Protein 1B72 (pdb70)

B-factor: mean 53.18, std 15.17, range [25.19, 99.24]

Solvent-accessible surface area: 9918 Å² total; per-residue (Å²): 92,63,99,62,127,20,21,88,148,222,203,48,132,57,73,113,120,16,74,77,61,0,51,136,26,1,123,136,34,90,159,40,65,74,79,70,75,77,104,10,5,72,84,1,140,26,89,68,75,39,0,114,86,32,4,86,92,23,51,89,127,67,122,55,58,100,85,108,165,105,186,90,120,60,96,88,112,1,45,70,36,0,16,101,45,0,10,53,70,15,67,94,0,105,10,70,76,73,22,52,105,96,7,8,181,122,6,64,25,73,57,56,67,0,37,90,36,1,22,72,25,42,90,149,1,62,166,74,50,60,148,37,49,142,48,10,72,125,40,62,126

Structure (mmCIF, N/CA/C/O backbone):
data_1B72
#
_entry.id   1B72
#
_cell.length_a   58.670
_cell.length_b   64.580
_cell.length_c   81.910
_cell.angle_alpha   90.00
_cell.angle_beta   90.00
_cell.angle_gamma   90.00
#
_symmetry.space_group_name_H-M   'P 21 21 21'
#
loop_
_entity.id
_entity.type
_entity.pdbx_description
1 polymer "DNA (5'-D(*AP*CP*TP*CP*TP*AP*TP*GP*AP*TP*TP*GP*AP*TP*CP*GP*GP*CP*TP*G)-3')"
2 polymer "DNA (5'-D(*TP*CP*AP*GP*CP*CP*GP*AP*TP*CP*AP*AP*TP*CP*AP*TP*AP*GP*AP*G)-3')"
3 polymer 'PROTEIN (HOMEOBOX PROTEIN HOX-B1)'
4 polymer 'PROTEIN (PBX1)'
5 water water
#
loop_
_atom_site.group_PDB
_atom_site.id
_atom_site.type_symbol
_atom_site.label_atom_id
_atom_site.label_alt_id
_atom_site.label_comp_id
_atom_site.label_asym_id
_atom_site.label_entity_id
_atom_site.label_seq_id
_atom_site.pdbx_PDB_ins_code
_atom_site.Cartn_x
_atom_site.Cartn_y
_atom_site.Cartn_z
_atom_site.occupancy
_atom_site.B_iso_or_equiv
_atom_site.auth_seq_id
_atom_site.auth_comp_id
_atom_site.auth_asym_id
_atom_site.auth_atom_id
_atom_site.pdbx_PDB_model_num
ATOM 815 N N . ALA C 3 8 ? 37.997 30.219 2.023 1.00 83.08 177 ALA A N 1
ATOM 816 C CA . ALA C 3 8 ? 38.707 31.325 1.321 1.00 83.25 177 ALA A CA 1
ATOM 817 C C . ALA C 3 8 ? 39.285 32.328 2.321 1.00 83.37 177 ALA A C 1
ATOM 818 O O . ALA C 3 8 ? 39.628 31.968 3.452 1.00 83.04 177 ALA A O 1
ATOM 820 N N . ARG C 3 9 ? 39.390 33.584 1.893 1.00 83.23 178 ARG A N 1
ATOM 821 C CA . ARG C 3 9 ? 39.923 34.656 2.732 1.00 82.62 178 ARG A CA 1
ATOM 822 C C . ARG C 3 9 ? 38.846 35.221 3.660 1.00 81.74 178 ARG A C 1
ATOM 823 O O . ARG C 3 9 ? 37.675 35.279 3.292 1.00 82.33 178 ARG A O 1
ATOM 825 N N . THR C 3 10 ? 39.239 35.633 4.863 1.00 80.17 179 THR A N 1
ATOM 826 C CA . THR C 3 10 ? 38.281 36.194 5.812 1.00 78.40 179 THR A CA 1
ATOM 827 C C . THR C 3 10 ? 38.105 37.687 5.550 1.00 76.36 179 THR A C 1
ATOM 828 O O . THR C 3 10 ? 38.913 38.506 5.997 1.00 76.66 179 THR A O 1
ATOM 832 N N . PHE C 3 11 ? 37.041 38.035 4.833 1.00 73.02 180 PHE A N 1
ATOM 833 C CA . PHE C 3 11 ? 36.764 39.427 4.501 1.00 69.86 180 PHE A CA 1
ATOM 834 C C . PHE C 3 11 ? 36.194 40.222 5.668 1.00 68.57 180 PHE A C 1
ATOM 835 O O . PHE C 3 11 ? 35.927 39.672 6.734 1.00 68.29 180 PHE A O 1
ATOM 843 N N . ASP C 3 12 ? 36.006 41.520 5.452 1.00 68.15 181 ASP A N 1
ATOM 844 C CA . ASP C 3 12 ? 35.498 42.421 6.483 1.00 68.51 181 ASP A CA 1
ATOM 845 C C . ASP C 3 12 ? 34.168 42.040 7.136 1.00 67.32 181 ASP A C 1
ATOM 846 O O . ASP C 3 12 ? 34.047 42.082 8.366 1.00 66.62 181 ASP A O 1
ATOM 851 N N . TRP C 3 13 ? 33.175 41.667 6.332 1.00 64.93 182 TRP A N 1
ATOM 852 C CA . TRP C 3 13 ? 31.874 41.306 6.886 1.00 62.05 182 TRP A CA 1
ATOM 853 C C . TRP C 3 13 ? 31.966 40.127 7.850 1.00 60.57 182 TRP A C 1
ATOM 854 O O . TRP C 3 13 ? 31.179 40.020 8.785 1.00 59.68 182 TRP A O 1
ATOM 865 N N . MET C 3 14 ? 32.934 39.249 7.624 1.00 59.26 183 MET A N 1
ATOM 866 C CA . MET C 3 14 ? 33.112 38.085 8.478 1.00 58.77 183 MET A CA 1
ATOM 867 C C . MET C 3 14 ? 33.663 38.495 9.838 1.00 60.57 183 MET A C 1
ATOM 868 O O . MET C 3 14 ? 33.723 37.683 10.761 1.00 59.12 183 MET A O 1
ATOM 873 N N . LYS C 3 15 ? 34.066 39.757 9.954 1.00 63.28 184 LYS A N 1
ATOM 874 C CA . LYS C 3 15 ? 34.651 40.259 11.193 1.00 66.43 184 LYS A CA 1
ATOM 875 C C . LYS C 3 15 ? 33.798 41.270 11.938 1.00 68.30 184 LYS A C 1
ATOM 876 O O . LYS C 3 15 ? 34.242 41.830 12.941 1.00 69.58 184 LYS A O 1
ATOM 878 N N . VAL C 3 16 ? 32.583 41.514 11.456 1.00 70.21 185 VAL A N 1
ATOM 879 C CA . VAL C 3 16 ? 31.694 42.456 12.124 1.00 72.17 185 VAL A CA 1
ATOM 880 C C . VAL C 3 16 ? 31.087 41.809 13.366 1.00 72.97 185 VAL A C 1
ATOM 881 O O . VAL C 3 16 ? 31.082 40.558 13.405 1.00 73.51 185 VAL A O 1
ATOM 885 N N . LEU C 3 37 ? 22.106 40.569 26.163 1.00 83.16 206 LEU A N 1
ATOM 886 C CA . LEU C 3 37 ? 20.736 40.491 26.750 1.00 81.87 206 LEU A CA 1
ATOM 887 C C . LEU C 3 37 ? 19.637 40.724 25.722 1.00 80.39 206 LEU A C 1
ATOM 888 O O . LEU C 3 37 ? 19.548 41.795 25.118 1.00 81.00 206 LEU A O 1
ATOM 893 N N . ARG C 3 38 ? 18.799 39.709 25.537 1.00 77.62 207 ARG A N 1
ATOM 894 C CA . ARG C 3 38 ? 17.686 39.784 24.604 1.00 74.55 207 ARG A CA 1
ATOM 895 C C . ARG C 3 38 ? 16.418 39.547 25.416 1.00 72.09 207 ARG A C 1
ATOM 896 O O . ARG C 3 38 ? 16.145 38.424 25.858 1.00 72.90 207 ARG A O 1
ATOM 904 N N . THR C 3 39 ? 15.660 40.618 25.622 1.00 67.99 208 THR A N 1
ATOM 905 C CA . THR C 3 39 ? 14.427 40.564 26.390 1.00 64.55 208 THR A CA 1
ATOM 906 C C . THR C 3 39 ? 13.484 39.450 25.975 1.00 61.66 208 THR A C 1
ATOM 907 O O . THR C 3 39 ? 13.252 39.220 24.794 1.00 61.64 208 THR A O 1
ATOM 911 N N . ASN C 3 40 ? 12.939 38.758 26.964 1.00 58.62 209 ASN A N 1
ATOM 912 C CA . ASN C 3 40 ? 12.001 37.683 26.710 1.00 55.83 209 ASN A CA 1
ATOM 913 C C . ASN C 3 40 ? 10.629 38.192 27.120 1.00 52.91 209 ASN A C 1
ATOM 914 O O . ASN C 3 40 ? 10.253 38.093 28.287 1.00 54.52 209 ASN A O 1
ATOM 919 N N . PHE C 3 41 ? 9.886 38.753 26.172 1.00 48.71 210 PHE A N 1
ATOM 920 C CA . PHE C 3 41 ? 8.558 39.276 26.471 1.00 45.04 210 PHE A CA 1
ATOM 921 C C . PHE C 3 41 ? 7.566 38.198 26.868 1.00 42.73 210 PHE A C 1
ATOM 922 O O . PHE C 3 41 ? 7.535 37.122 26.276 1.00 41.72 210 PHE A O 1
ATOM 930 N N . THR C 3 42 ? 6.749 38.494 27.873 1.00 41.83 211 THR A N 1
ATOM 931 C CA . THR C 3 42 ? 5.727 37.548 28.312 1.00 40.84 211 THR A CA 1
ATOM 932 C C . THR C 3 42 ? 4.552 37.617 27.354 1.00 40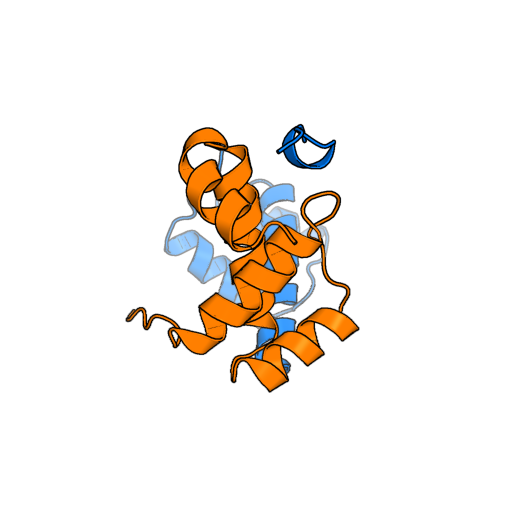.63 211 THR A C 1
ATOM 933 O O . THR C 3 42 ? 4.428 38.554 26.573 1.00 40.34 211 THR A O 1
ATOM 937 N N . THR C 3 43 ? 3.684 36.622 27.431 1.00 42.48 212 THR A N 1
ATOM 938 C CA . THR C 3 43 ? 2.507 36.573 26.588 1.00 42.51 212 THR A CA 1
ATOM 939 C C . THR C 3 43 ? 1.653 37.784 26.921 1.00 43.23 212 THR A C 1
ATOM 940 O O . THR C 3 43 ? 0.985 38.356 26.049 1.00 43.20 212 THR A O 1
ATOM 944 N N . ARG C 3 44 ? 1.691 38.178 28.191 1.00 42.33 213 ARG A N 1
ATOM 945 C CA . ARG C 3 44 ? 0.935 39.327 28.655 1.00 42.37 213 ARG A CA 1
ATOM 946 C C . ARG C 3 44 ? 1.448 40.624 28.052 1.00 41.13 213 ARG A C 1
ATOM 947 O O . ARG C 3 44 ? 0.666 41.521 27.745 1.00 43.61 213 ARG A O 1
ATOM 955 N N . GLN C 3 45 ? 2.756 40.738 27.879 1.00 39.47 214 GLN A N 1
ATOM 956 C CA . GLN C 3 45 ? 3.309 41.954 27.301 1.00 38.72 214 GLN A CA 1
ATOM 957 C C . GLN C 3 45 ? 3.037 42.023 25.793 1.00 38.50 214 GLN A C 1
ATOM 958 O O . GLN C 3 45 ? 2.618 43.058 25.274 1.00 38.96 214 GLN A O 1
ATOM 964 N N . LEU C 3 46 ? 3.257 40.922 25.092 1.00 38.24 215 LEU A N 1
ATOM 965 C CA . LEU C 3 46 ? 3.025 40.915 23.657 1.00 39.85 215 LEU A CA 1
ATOM 966 C C . LEU C 3 46 ? 1.545 41.199 23.353 1.00 41.94 215 LEU A C 1
ATOM 967 O O . LEU C 3 46 ? 1.226 41.932 22.418 1.00 42.66 215 LEU A O 1
ATOM 972 N N . THR C 3 47 ? 0.645 40.636 24.153 1.00 42.91 216 THR A N 1
ATOM 973 C CA . THR C 3 47 ? -0.780 40.855 23.942 1.00 43.47 216 THR A CA 1
ATOM 974 C C . THR C 3 47 ? -1.105 42.341 24.103 1.00 44.02 216 THR A C 1
ATOM 975 O O . THR C 3 47 ? -1.822 42.919 23.294 1.00 44.13 216 THR A O 1
ATOM 979 N N . GLU C 3 48 ? -0.567 42.968 25.137 1.00 44.16 217 GLU A N 1
ATOM 980 C CA . GLU C 3 48 ? -0.825 44.377 25.337 1.00 45.98 217 GLU A CA 1
ATOM 981 C C . GLU C 3 48 ? -0.135 45.233 24.284 1.00 45.70 217 GLU A C 1
ATOM 982 O O . GLU C 3 48 ? -0.644 46.283 23.911 1.00 46.58 217 GLU A O 1
ATOM 988 N N . LEU C 3 49 ? 1.027 44.806 23.810 1.00 44.78 218 LEU A N 1
ATOM 989 C CA . LEU C 3 49 ? 1.715 45.582 22.790 1.00 43.50 218 LEU A CA 1
ATOM 990 C C . LEU C 3 49 ? 0.886 45.560 21.502 1.00 43.43 218 LEU A C 1
ATOM 991 O O . LEU C 3 49 ? 0.671 46.609 20.882 1.00 40.08 218 LEU A O 1
ATOM 996 N N . GLU C 3 50 ? 0.402 44.380 21.116 1.00 45.29 219 GLU A N 1
ATOM 997 C CA . GLU C 3 50 ? -0.417 44.262 19.910 1.00 49.60 219 GLU A CA 1
ATOM 998 C C . GLU C 3 50 ? -1.640 45.154 19.976 1.00 50.86 219 GLU A C 1
ATOM 999 O O . GLU C 3 50 ? -1.916 45.912 19.039 1.00 50.34 219 GLU A O 1
ATOM 1005 N N . LYS C 3 51 ? -2.368 45.045 21.087 1.00 52.23 220 LYS A N 1
ATOM 1006 C CA . LYS C 3 51 ? -3.575 45.827 21.323 1.00 53.19 220 LYS A CA 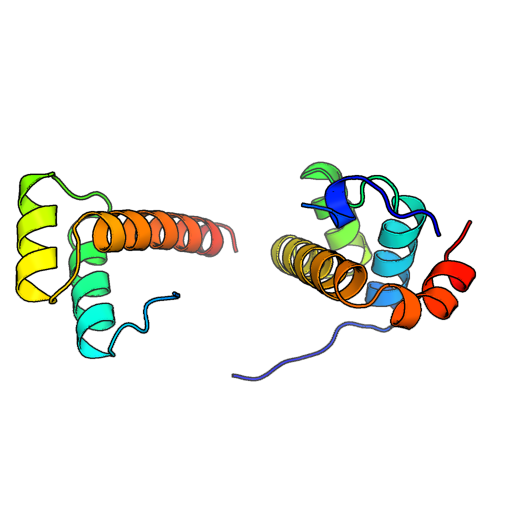1
ATOM 1007 C C . LYS C 3 51 ? -3.305 47.296 21.039 1.00 52.59 220 LYS A C 1
ATOM 1008 O O . LYS C 3 51 ? -4.068 47.953 20.328 1.00 52.92 220 LYS A O 1
ATOM 1014 N N . GLU C 3 52 ? -2.222 47.814 21.601 1.00 51.90 221 GLU A N 1
ATOM 1015 C CA . GLU C 3 52 ? -1.858 49.199 21.360 1.00 52.48 221 GLU A CA 1
ATOM 1016 C C . GLU C 3 52 ? -1.589 49.450 19.886 1.00 51.63 221 GLU A C 1
ATOM 1017 O O . GLU C 3 52 ? -2.015 50.463 19.330 1.00 51.13 221 GLU A O 1
ATOM 1023 N N . PHE C 3 53 ? -0.877 48.523 19.260 1.00 50.25 222 PHE A N 1
ATOM 1024 C CA . PHE C 3 53 ? -0.544 48.659 17.857 1.00 51.07 222 PHE A CA 1
ATOM 1025 C C . PHE C 3 53 ? -1.813 48.838 17.022 1.00 52.34 222 PHE A C 1
ATOM 1026 O O . PHE C 3 53 ? -1.880 49.731 16.181 1.00 51.25 222 PHE A O 1
ATOM 1034 N N . HIS C 3 54 ? -2.815 48.000 17.276 1.00 53.75 223 HIS A N 1
ATOM 1035 C CA . HIS C 3 54 ? -4.067 48.059 16.534 1.00 57.10 223 HIS A CA 1
ATOM 1036 C C . HIS C 3 54 ? -4.940 49.264 16.867 1.00 58.13 223 HIS A C 1
ATOM 1037 O O . HIS C 3 54 ? -5.976 49.472 16.245 1.00 59.55 223 HIS A O 1
ATOM 1044 N N . PHE C 3 55 ? -4.511 50.050 17.845 1.00 58.39 224 PHE A N 1
ATOM 1045 C CA . PHE C 3 55 ? -5.225 51.247 18.257 1.00 58.32 224 PHE A CA 1
ATOM 1046 C C . PHE C 3 55 ? -4.578 52.441 17.573 1.00 58.64 224 PHE A C 1
ATOM 1047 O O . PHE C 3 55 ? -5.249 53.409 17.214 1.00 59.40 224 PHE A O 1
ATOM 1055 N N . ASN C 3 56 ? -3.261 52.363 17.419 1.00 57.63 225 ASN A N 1
ATOM 1056 C CA . ASN C 3 56 ? -2.476 53.413 16.789 1.00 56.52 225 ASN A CA 1
ATOM 1057 C C . ASN C 3 56 ? -1.134 52.815 16.370 1.00 56.98 225 ASN A C 1
ATOM 1058 O O . ASN C 3 56 ? -0.423 52.243 17.193 1.00 56.75 225 ASN A O 1
ATOM 1060 N N . LYS C 3 57 ? -0.791 52.943 15.093 1.00 56.95 226 LYS A N 1
ATOM 1061 C CA . LYS C 3 57 ? 0.461 52.393 14.584 1.00 56.63 226 LYS A CA 1
ATOM 1062 C C . LYS C 3 57 ? 1.681 53.117 15.146 1.00 55.32 226 LYS A C 1
ATOM 1063 O O . LYS C 3 57 ? 2.747 52.528 15.284 1.00 54.49 226 LYS A O 1
ATOM 1069 N N . TYR C 3 58 ? 1.527 54.395 15.464 1.00 54.36 227 TYR A N 1
ATOM 1070 C CA . TYR C 3 58 ? 2.631 55.164 16.020 1.00 54.87 227 TYR A CA 1
ATOM 1071 C C . TYR C 3 58 ? 2.254 55.639 17.415 1.00 55.56 227 TYR A C 1
ATOM 1072 O O . TYR C 3 58 ? 1.095 55.949 17.680 1.00 56.14 227 TYR A O 1
ATOM 1081 N N . LEU C 3 59 ? 3.233 55.700 18.305 1.00 56.32 228 LEU A N 1
ATOM 1082 C CA . LEU C 3 59 ? 2.979 56.112 19.679 1.00 57.49 228 LEU A CA 1
ATOM 1083 C C . LEU C 3 59 ? 3.524 57.480 20.027 1.00 58.50 228 LEU A C 1
ATOM 1084 O O . LEU C 3 59 ? 4.593 57.863 19.572 1.00 58.51 228 LEU A O 1
ATOM 1089 N N . SER C 3 60 ? 2.786 58.207 20.859 1.00 59.87 229 SER A N 1
ATOM 1090 C CA . SER C 3 60 ? 3.215 59.526 21.306 1.00 61.81 229 SER A CA 1
ATOM 1091 C C . SER C 3 60 ? 4.138 59.302 22.500 1.00 62.68 229 SER A C 1
ATOM 1092 O O . SER C 3 60 ? 4.139 58.218 23.089 1.00 61.91 229 SER A O 1
ATOM 1095 N N . ARG C 3 61 ? 4.924 60.313 22.856 1.00 63.98 230 ARG A N 1
ATOM 1096 C CA . ARG C 3 61 ? 5.824 60.186 23.997 1.00 65.70 230 ARG A CA 1
ATOM 1097 C C . ARG C 3 61 ? 4.987 59.874 25.235 1.00 66.18 230 ARG A C 1
ATOM 1098 O O . ARG C 3 61 ? 5.404 59.124 26.118 1.00 66.10 230 ARG A O 1
ATOM 1100 N N . ALA C 3 62 ? 3.790 60.447 25.276 1.00 66.43 231 ALA A N 1
ATOM 1101 C CA . ALA C 3 62 ? 2.889 60.253 26.400 1.00 66.54 231 ALA A CA 1
ATOM 1102 C C . ALA C 3 62 ? 2.486 58.800 26.558 1.00 66.58 231 ALA A C 1
ATOM 1103 O O . ALA C 3 62 ? 2.739 58.194 27.599 1.00 66.68 231 ALA A O 1
ATOM 1105 N N . ARG C 3 63 ? 1.861 58.243 25.525 1.00 66.43 232 ARG A N 1
ATOM 1106 C CA . ARG C 3 63 ? 1.403 56.863 25.578 1.00 66.64 232 ARG A CA 1
ATOM 1107 C C . ARG C 3 63 ? 2.543 55.853 25.693 1.00 65.60 232 ARG A C 1
ATOM 1108 O O . ARG C 3 63 ? 2.344 54.747 26.185 1.00 66.06 232 ARG A O 1
ATOM 1116 N N . ARG C 3 64 ? 3.738 56.232 25.255 1.00 64.76 233 ARG A N 1
ATOM 1117 C CA . ARG C 3 64 ? 4.889 55.335 25.333 1.00 64.24 233 ARG A CA 1
ATOM 1118 C C . ARG C 3 64 ? 5.234 55.034 26.790 1.00 63.22 233 ARG A C 1
ATOM 1119 O O . ARG C 3 64 ? 5.327 53.871 27.192 1.00 62.86 233 ARG A O 1
ATOM 1127 N N . VAL C 3 65 ? 5.440 56.097 27.566 1.00 62.30 234 VAL A N 1
ATOM 1128 C CA . VAL C 3 65 ? 5.769 55.992 28.988 1.00 61.03 234 VAL A CA 1
ATOM 1129 C C . VAL C 3 65 ? 4.691 55.222 29.739 1.00 59.85 234 VAL A C 1
ATOM 1130 O O . VAL C 3 65 ? 4.977 54.446 30.644 1.00 59.15 234 VAL A O 1
ATOM 1134 N N . GLU C 3 66 ? 3.448 55.453 29.346 1.00 59.95 235 GLU A N 1
ATOM 1135 C CA . GLU C 3 66 ? 2.304 54.809 29.963 1.00 60.11 235 GLU A CA 1
ATOM 1136 C C . GLU C 3 66 ? 2.333 53.299 29.745 1.00 58.56 235 GLU A C 1
ATOM 1137 O O . GLU C 3 66 ? 2.238 52.526 30.698 1.00 58.63 235 GLU A O 1
ATOM 1143 N N . ILE C 3 67 ? 2.468 52.875 28.494 1.00 56.55 236 ILE A N 1
ATOM 1144 C CA . ILE C 3 67 ? 2.496 51.450 28.199 1.00 55.08 236 ILE A CA 1
ATOM 1145 C C . ILE C 3 67 ? 3.683 50.778 28.883 1.00 53.24 236 ILE A C 1
ATOM 1146 O O . ILE C 3 67 ? 3.555 49.687 29.432 1.00 53.49 236 ILE A O 1
ATOM 1151 N N . ALA C 3 68 ? 4.839 51.429 28.841 1.00 50.93 237 ALA A N 1
ATOM 1152 C CA . ALA C 3 68 ? 6.036 50.881 29.461 1.00 50.72 237 ALA A CA 1
ATOM 1153 C C . ALA C 3 68 ? 5.797 50.603 30.941 1.00 50.48 237 ALA A C 1
ATOM 1154 O O . ALA C 3 68 ? 6.071 49.506 31.428 1.00 50.26 237 ALA A O 1
ATOM 1156 N N . ALA C 3 69 ? 5.281 51.596 31.655 1.00 51.05 238 ALA A N 1
ATOM 1157 C CA . ALA C 3 69 ? 5.013 51.438 33.080 1.00 52.45 238 ALA A CA 1
ATOM 1158 C C . ALA C 3 69 ? 4.084 50.258 33.322 1.00 52.58 238 ALA A C 1
ATOM 1159 O O . ALA C 3 69 ? 4.355 49.400 34.159 1.00 53.26 238 ALA A O 1
ATOM 1161 N N . THR C 3 70 ? 2.991 50.209 32.575 1.00 52.55 239 THR A N 1
ATOM 1162 C CA . THR C 3 70 ? 2.028 49.126 32.716 1.00 52.79 239 THR A CA 1
ATOM 1163 C C . THR C 3 70 ? 2.661 47.760 32.444 1.00 53.19 239 THR A C 1
ATOM 1164 O O . THR C 3 70 ? 2.433 46.802 33.184 1.00 53.98 239 THR A O 1
ATOM 1168 N N . LEU C 3 71 ? 3.460 47.674 31.387 1.00 52.57 240 LEU A N 1
ATOM 1169 C CA . LEU C 3 71 ? 4.079 46.409 31.006 1.00 52.84 240 LEU A CA 1
ATOM 1170 C C . LEU C 3 71 ? 5.406 46.035 31.674 1.00 53.86 240 LEU A C 1
ATOM 1171 O O . LEU C 3 71 ? 5.938 44.949 31.420 1.00 53.93 240 LEU A O 1
ATOM 1176 N N . GLU C 3 72 ? 5.944 46.916 32.515 1.00 54.41 241 GLU A N 1
ATOM 1177 C CA . GLU C 3 72 ? 7.207 46.632 33.189 1.00 56.08 241 GLU A CA 1
ATOM 1178 C C . GLU C 3 72 ? 8.355 46.629 32.179 1.00 55.93 241 GLU A C 1
ATOM 1179 O O . GLU C 3 72 ? 9.211 45.744 32.217 1.00 56.25 241 GLU A O 1
ATOM 1185 N N . LEU C 3 73 ? 8.376 47.611 31.281 1.00 54.52 242 LEU A N 1
ATOM 1186 C CA . LEU C 3 73 ? 9.426 47.693 30.263 1.00 53.52 242 LEU A CA 1
ATOM 1187 C C . LEU C 3 73 ? 9.959 49.116 30.159 1.00 53.51 242 LEU A C 1
ATOM 1188 O O . LEU C 3 73 ? 9.420 50.029 30.785 1.00 52.92 242 LEU A O 1
ATOM 1193 N N . ASN C 3 74 ? 11.013 49.300 29.367 1.00 53.90 243 ASN A N 1
ATOM 1194 C CA . ASN C 3 74 ? 11.596 50.624 29.156 1.00 54.55 243 ASN A CA 1
ATOM 1195 C C . ASN C 3 74 ? 10.888 51.222 27.950 1.00 54.19 243 ASN A C 1
ATOM 1196 O O . A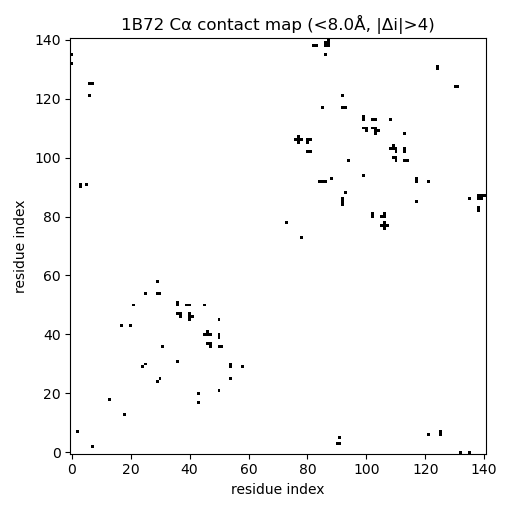SN C 3 74 ? 10.254 50.506 27.167 1.00 52.23 243 ASN A O 1
ATOM 1201 N N . GLU C 3 75 ? 11.013 52.533 27.793 1.00 53.82 244 GLU A N 1
ATOM 1202 C CA . GLU C 3 75 ? 10.401 53.209 26.665 1.00 53.77 244 GLU A CA 1
ATOM 1203 C C . GLU C 3 75 ? 11.093 52.736 25.397 1.00 52.33 244 GLU A C 1
ATOM 1204 O O . GLU C 3 75 ? 10.462 52.564 24.350 1.00 52.09 244 GLU A O 1
ATOM 1210 N N . THR C 3 76 ? 12.399 52.518 25.506 1.00 50.63 245 THR A N 1
ATOM 1211 C CA . THR C 3 76 ? 13.194 52.084 24.373 1.00 49.55 245 THR A CA 1
ATOM 1212 C C . THR C 3 76 ? 12.726 50.729 23.844 1.00 48.33 245 THR A C 1
ATOM 1213 O O . THR C 3 76 ? 12.632 50.530 22.634 1.00 48.30 245 THR A O 1
ATOM 1217 N N . GLN C 3 77 ? 12.430 49.807 24.754 1.00 46.05 246 GLN A N 1
ATOM 1218 C CA . GLN C 3 77 ? 11.952 48.490 24.369 1.00 44.89 246 GLN A CA 1
ATOM 1219 C C . GLN C 3 77 ? 10.598 48.599 23.682 1.00 44.01 246 GLN A C 1
ATOM 1220 O O . GLN C 3 77 ? 10.322 47.883 22.720 1.00 43.60 246 GLN A O 1
ATOM 1226 N N . VAL C 3 78 ? 9.754 49.491 24.191 1.00 43.06 247 VAL A N 1
ATOM 1227 C CA . VAL C 3 78 ? 8.425 49.703 23.635 1.00 42.24 247 VAL A CA 1
ATOM 1228 C C . VAL C 3 78 ? 8.566 50.324 22.257 1.00 41.68 247 VAL A C 1
ATOM 1229 O O . VAL C 3 78 ? 7.903 49.916 21.308 1.00 39.97 247 VAL A O 1
ATOM 1233 N N . LYS C 3 79 ? 9.451 51.311 22.177 1.00 41.98 248 LYS A N 1
ATOM 1234 C CA . LYS C 3 79 ? 9.758 52.041 20.957 1.00 42.30 248 LYS A CA 1
ATOM 1235 C C . LYS C 3 79 ? 10.268 51.092 19.880 1.00 42.04 248 LYS A C 1
ATOM 1236 O O . LYS C 3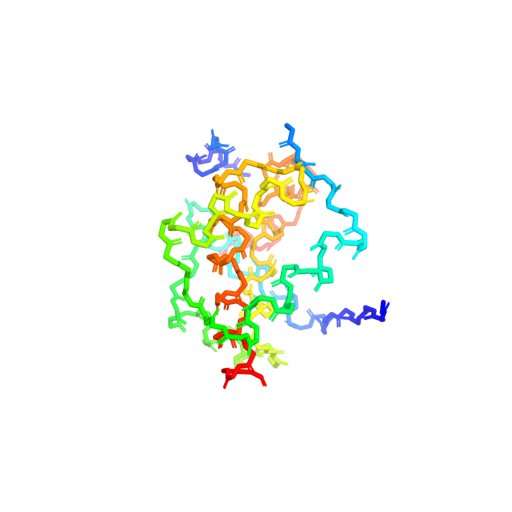 79 ? 9.829 51.140 18.726 1.00 41.19 248 LYS A O 1
ATOM 1242 N N . ILE C 3 80 ? 11.203 50.231 20.266 1.00 41.01 249 ILE A N 1
ATOM 1243 C CA . ILE C 3 80 ? 11.778 49.275 19.341 1.00 39.62 249 ILE A CA 1
ATOM 1244 C C . ILE C 3 80 ? 10.764 48.228 18.937 1.00 38.52 249 ILE A C 1
ATOM 1245 O O . ILE C 3 80 ? 10.738 47.801 17.780 1.00 39.13 249 ILE A O 1
ATOM 1250 N N . TRP C 3 81 ? 9.919 47.807 19.875 1.00 36.50 250 TRP A N 1
ATOM 1251 C CA . TRP C 3 81 ? 8.928 46.788 19.533 1.00 34.87 250 TRP A CA 1
ATOM 1252 C C . TRP C 3 81 ? 7.971 47.362 18.489 1.00 35.93 250 TRP A C 1
ATOM 1253 O O . TRP C 3 81 ? 7.593 46.668 17.549 1.00 37.17 250 TRP A O 1
ATOM 1264 N N . PHE C 3 82 ? 7.576 48.622 18.653 1.00 34.56 251 PHE A N 1
ATOM 1265 C CA . PHE C 3 82 ? 6.678 49.226 17.679 1.00 37.05 251 PHE A CA 1
ATOM 1266 C C . PHE C 3 82 ? 7.345 49.365 16.327 1.00 36.51 251 PHE A C 1
ATOM 1267 O O . PHE C 3 82 ? 6.711 49.145 15.302 1.00 35.59 251 PHE A O 1
ATOM 1275 N N . GLN C 3 83 ? 8.629 49.716 16.339 1.00 37.20 252 GLN A N 1
ATOM 1276 C CA . GLN C 3 83 ? 9.380 49.875 15.107 1.00 37.93 252 GLN A CA 1
ATOM 1277 C C . GLN C 3 83 ? 9.364 48.544 14.374 1.00 37.24 252 GLN A C 1
ATOM 1278 O O . GLN C 3 83 ? 8.920 48.469 13.235 1.00 38.39 252 GLN A O 1
ATOM 1284 N N . ASN C 3 84 ? 9.837 47.492 15.037 1.00 36.42 253 ASN A N 1
ATOM 1285 C CA . ASN C 3 84 ? 9.853 46.171 14.432 1.00 35.13 253 ASN A CA 1
ATOM 1286 C C . ASN C 3 84 ? 8.469 45.725 13.989 1.00 35.22 253 ASN A C 1
ATOM 1287 O O . ASN C 3 84 ? 8.337 45.087 12.950 1.00 34.49 253 ASN A O 1
ATOM 1292 N N . ARG C 3 85 ? 7.443 46.052 14.773 1.00 35.71 254 ARG A N 1
ATOM 1293 C CA . ARG C 3 85 ? 6.078 45.653 14.435 1.00 38.14 254 ARG A CA 1
ATOM 1294 C C . ARG C 3 85 ? 5.606 46.304 13.132 1.00 40.41 254 ARG A C 1
ATOM 1295 O O . ARG C 3 85 ? 4.987 45.649 12.297 1.00 40.63 254 ARG A O 1
ATOM 1303 N N . ARG C 3 86 ? 5.882 47.593 12.969 1.00 41.35 255 ARG A N 1
ATOM 1304 C CA . ARG C 3 86 ? 5.483 48.277 11.752 1.00 45.22 255 ARG A CA 1
ATOM 1305 C C . ARG C 3 86 ? 6.141 47.625 10.538 1.00 48.56 255 ARG A C 1
ATOM 1306 O O . ARG C 3 86 ? 5.491 47.410 9.503 1.00 49.20 255 ARG A O 1
ATOM 1314 N N . MET C 3 87 ? 7.422 47.285 10.671 1.00 50.18 256 MET A N 1
ATOM 1315 C CA . MET C 3 87 ? 8.140 46.663 9.573 1.00 52.20 256 MET A CA 1
ATOM 1316 C C . MET C 3 87 ? 7.591 45.297 9.187 1.00 54.52 256 MET A C 1
ATOM 1317 O O . MET C 3 87 ? 7.558 44.968 8.003 1.00 56.11 256 MET A O 1
ATOM 1322 N N . LYS C 3 88 ? 7.149 44.497 10.156 1.00 57.30 257 LYS A N 1
ATOM 1323 C CA . LYS C 3 88 ? 6.614 43.180 9.805 1.00 59.37 257 LYS A CA 1
ATOM 1324 C C . LYS C 3 88 ? 5.236 43.354 9.175 1.00 61.95 257 LYS A C 1
ATOM 1325 O O . LYS C 3 88 ? 4.765 42.478 8.448 1.00 62.19 257 LYS A O 1
ATOM 1331 N N . GLN C 3 89 ? 4.586 44.480 9.462 1.00 64.09 258 GLN A N 1
ATOM 1332 C CA . GLN C 3 89 ? 3.287 44.751 8.869 1.00 67.72 258 GLN A CA 1
ATOM 1333 C C . GLN C 3 89 ? 3.509 45.009 7.390 1.00 69.32 258 GLN A C 1
ATOM 1334 O O . GLN C 3 89 ? 2.810 44.462 6.539 1.00 69.77 258 GLN A O 1
ATOM 1340 N N . LYS C 3 90 ? 4.502 45.843 7.103 1.00 71.05 259 LYS A N 1
ATOM 1341 C CA . LYS C 3 90 ? 4.869 46.182 5.739 1.00 71.87 259 LYS A CA 1
ATOM 1342 C C . LYS C 3 90 ? 5.202 44.899 4.998 1.00 72.67 259 LYS A C 1
ATOM 1343 O O . LYS C 3 90 ? 4.807 44.721 3.852 1.00 73.64 259 LYS A O 1
ATOM 1349 N N . LYS C 3 91 ? 5.931 44.008 5.665 1.00 73.93 260 LYS A N 1
ATOM 1350 C CA . LYS C 3 91 ? 6.335 42.733 5.073 1.00 75.42 260 LYS A CA 1
ATOM 1351 C C . LYS C 3 91 ? 5.180 41.741 4.977 1.00 76.95 260 LYS A C 1
ATOM 1352 O O . LYS C 3 91 ? 5.359 40.618 4.506 1.00 77.67 260 LYS A O 1
ATOM 1354 N N . ARG C 3 92 ? 4.001 42.153 5.429 1.00 78.12 261 ARG A N 1
ATOM 1355 C CA . ARG C 3 92 ? 2.828 41.292 5.385 1.00 79.56 261 ARG A CA 1
ATOM 1356 C C . ARG C 3 92 ? 1.883 41.785 4.298 1.00 80.75 261 ARG A C 1
ATOM 1357 O O . ARG C 3 92 ? 1.288 40.993 3.570 1.00 80.70 261 ARG A O 1
ATOM 1359 N N . GLU C 3 93 ? 1.754 43.104 4.198 1.00 82.16 262 GLU A N 1
ATOM 1360 C CA . GLU C 3 93 ? 0.896 43.724 3.198 1.00 83.65 262 GLU A CA 1
ATOM 1361 C C . GLU C 3 93 ? 1.582 43.624 1.838 1.00 84.88 262 GLU A C 1
ATOM 1362 O O . GLU C 3 93 ? 0.964 43.851 0.795 1.00 84.97 262 GLU A O 1
ATOM 1364 N N . ARG C 3 94 ? 2.868 43.280 1.863 1.00 85.98 263 ARG A N 1
ATOM 1365 C CA . ARG C 3 94 ? 3.661 43.140 0.647 1.00 86.87 263 ARG A CA 1
ATOM 1366 C C . ARG C 3 94 ? 3.911 41.666 0.324 1.00 87.62 263 ARG A C 1
ATOM 1367 O O . ARG C 3 94 ? 4.635 41.345 -0.618 1.00 87.88 263 ARG A O 1
ATOM 1369 N N . GLU C 3 95 ? 3.305 40.775 1.105 1.00 88.20 264 GLU A N 1
ATOM 1370 C CA . GLU C 3 95 ? 3.463 39.338 0.895 1.00 89.30 264 GLU A CA 1
ATOM 1371 C C . GLU C 3 95 ? 2.288 38.562 1.484 1.00 89.83 264 GLU A C 1
ATOM 1372 O O . GLU C 3 95 ? 1.604 37.875 0.694 1.00 89.96 264 GLU A O 1
ATOM 1374 N N . ARG D 4 3 ? 5.280 25.991 13.991 1.00 79.06 235 ARG B N 1
ATOM 1375 C CA . ARG D 4 3 ? 4.673 25.670 12.671 1.00 78.39 235 ARG B CA 1
ATOM 1376 C C . ARG D 4 3 ? 5.512 24.622 11.953 1.00 78.42 235 ARG B C 1
ATOM 1377 O O . ARG D 4 3 ? 6.378 23.984 12.557 1.00 79.17 235 ARG B O 1
ATOM 1379 N N . LYS D 4 4 ? 5.249 24.449 10.661 1.00 77.72 236 LYS B N 1
ATOM 1380 C CA . LYS D 4 4 ? 5.976 23.484 9.839 1.00 76.47 236 LYS B CA 1
ATOM 1381 C C . LYS D 4 4 ? 7.093 24.179 9.060 1.00 75.10 236 LYS B C 1
ATOM 1382 O O . LYS D 4 4 ? 6.956 25.339 8.661 1.00 75.16 236 LYS B O 1
ATOM 1384 N N . ARG D 4 5 ? 8.199 23.471 8.847 1.00 73.24 237 ARG B N 1
ATOM 1385 C CA . ARG D 4 5 ? 9.320 24.043 8.113 1.00 71.69 237 ARG B CA 1
ATOM 1386 C C . ARG D 4 5 ? 9.602 23.203 6.876 1.00 70.42 237 ARG B C 1
ATOM 1387 O O . ARG D 4 5 ? 9.998 22.048 6.989 1.00 70.29 237 ARG B O 1
ATOM 1395 N N . ARG D 4 6 ? 9.399 23.779 5.697 1.00 68.26 238 ARG B N 1
ATOM 1396 C CA . ARG D 4 6 ? 9.647 23.054 4.461 1.00 65.84 238 ARG B CA 1
ATOM 1397 C C . ARG D 4 6 ? 10.945 23.540 3.823 1.00 63.88 238 ARG B C 1
ATOM 1398 O O . ARG D 4 6 ? 11.118 24.736 3.600 1.00 62.99 238 ARG B O 1
ATOM 1400 N N . ASN D 4 7 ? 11.861 22.618 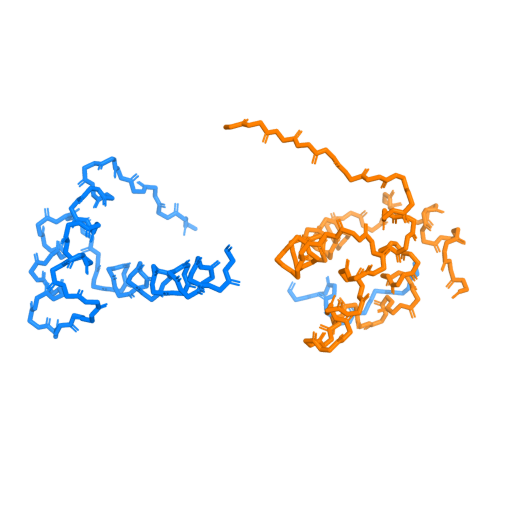3.538 1.00 62.08 239 ASN B N 1
ATOM 1401 C CA . ASN D 4 7 ? 13.125 22.995 2.908 1.00 59.89 239 ASN B CA 1
ATOM 1402 C C . ASN D 4 7 ? 12.906 23.509 1.494 1.00 57.96 239 ASN B C 1
ATOM 1403 O O . ASN D 4 7 ? 11.781 23.587 1.004 1.00 58.65 239 ASN B O 1
ATOM 1408 N N . PHE D 4 8 ? 13.998 23.864 0.840 1.00 55.47 240 PHE B N 1
ATOM 1409 C CA . PHE D 4 8 ? 13.939 24.362 -0.521 1.00 52.66 240 PHE B CA 1
ATOM 1410 C C . PHE D 4 8 ? 14.411 23.268 -1.463 1.00 51.20 240 PHE B C 1
ATOM 1411 O O . PHE D 4 8 ? 15.074 22.318 -1.039 1.00 50.41 240 PHE B O 1
ATOM 1419 N N . ASN D 4 9 ? 14.056 23.398 -2.737 1.00 50.42 241 ASN B N 1
ATOM 1420 C CA . ASN D 4 9 ? 14.482 22.439 -3.749 1.00 49.84 241 ASN B CA 1
ATOM 1421 C C . ASN D 4 9 ? 15.998 22.390 -3.720 1.00 48.24 241 ASN B C 1
ATOM 1422 O O . ASN D 4 9 ? 16.649 23.331 -3.272 1.00 47.97 241 ASN B O 1
ATOM 1427 N N . LYS D 4 10 ? 16.547 21.298 -4.232 1.00 47.05 242 LYS B N 1
ATOM 1428 C CA . LYS D 4 10 ? 17.980 21.134 -4.329 1.00 45.57 242 LYS B CA 1
ATOM 1429 C C . LYS D 4 10 ? 18.472 22.199 -5.315 1.00 43.92 242 LYS B C 1
ATOM 1430 O O . LYS D 4 10 ? 19.536 22.785 -5.120 1.00 44.78 242 LYS B O 1
ATOM 1432 N N . GLN D 4 11 ? 17.670 22.467 -6.345 1.00 40.56 243 GLN B N 1
ATOM 1433 C CA . GLN D 4 11 ? 18.031 23.439 -7.378 1.00 39.17 243 GLN B CA 1
ATOM 1434 C C . GLN D 4 11 ? 18.087 24.855 -6.842 1.00 38.21 243 GLN B C 1
ATOM 1435 O O . GLN D 4 11 ? 18.975 25.632 -7.212 1.00 39.45 243 GLN B O 1
ATOM 1441 N N . ALA D 4 12 ? 17.125 25.193 -5.986 1.00 36.57 244 ALA B N 1
ATOM 1442 C CA . ALA D 4 12 ? 17.078 26.508 -5.370 1.00 34.58 244 ALA B CA 1
ATOM 1443 C C . ALA D 4 12 ? 18.342 26.699 -4.526 1.00 33.80 244 ALA B C 1
ATOM 1444 O O . ALA D 4 12 ? 19.011 27.724 -4.637 1.00 32.23 244 ALA B O 1
ATOM 1446 N N . THR D 4 13 ? 18.681 25.717 -3.695 1.00 33.00 245 THR B N 1
ATOM 1447 C CA . THR D 4 13 ? 19.869 25.872 -2.858 1.00 35.27 245 THR B CA 1
ATOM 1448 C C . THR D 4 13 ? 21.146 25.859 -3.713 1.00 35.59 245 THR B C 1
ATOM 1449 O O . THR D 4 13 ? 22.147 26.489 -3.364 1.00 36.43 245 THR B O 1
ATOM 1453 N N . GLU D 4 14 ? 21.086 25.180 -4.855 1.00 36.04 246 GLU B N 1
ATOM 1454 C CA . GLU D 4 14 ? 22.211 25.123 -5.795 1.00 36.40 246 GLU B CA 1
ATOM 1455 C C . GLU D 4 14 ? 22.479 26.531 -6.309 1.00 35.62 246 GLU B C 1
ATOM 1456 O O . GLU D 4 14 ? 23.624 26.993 -6.347 1.00 35.02 246 GLU B O 1
ATOM 1462 N N . ILE D 4 15 ? 21.404 27.208 -6.702 1.00 34.14 247 ILE B N 1
ATOM 1463 C CA . ILE D 4 15 ? 21.487 28.562 -7.210 1.00 32.98 247 ILE B CA 1
ATOM 1464 C C . ILE D 4 15 ? 21.930 29.564 -6.139 1.00 33.81 247 ILE B C 1
ATOM 1465 O O . ILE D 4 15 ? 22.748 30.447 -6.410 1.00 32.95 247 ILE B O 1
ATOM 1470 N N . LEU D 4 16 ? 21.386 29.432 -4.929 1.00 33.17 248 LEU B N 1
ATOM 1471 C CA . LEU D 4 16 ? 21.732 30.342 -3.843 1.00 32.23 248 LEU B CA 1
ATOM 1472 C C . LEU D 4 16 ? 23.209 30.181 -3.457 1.00 32.16 248 LEU B C 1
ATOM 1473 O O . LEU D 4 16 ? 23.912 31.170 -3.311 1.00 32.02 248 LEU B O 1
ATOM 1478 N N . ASN D 4 17 ? 23.686 28.952 -3.301 1.00 32.60 249 ASN B N 1
ATOM 1479 C CA . ASN D 4 17 ? 25.084 28.782 -2.962 1.00 35.64 249 ASN B CA 1
ATOM 1480 C C . ASN D 4 17 ? 25.976 29.342 -4.050 1.00 38.27 249 ASN B C 1
ATOM 1481 O O . ASN D 4 17 ? 26.915 30.082 -3.755 1.00 39.49 249 ASN B O 1
ATOM 1486 N N . GLU D 4 18 ? 25.696 29.008 -5.308 1.00 40.04 250 GLU B N 1
ATOM 1487 C CA . GLU D 4 18 ? 26.541 29.528 -6.367 1.00 40.52 250 GLU B CA 1
ATOM 1488 C C . GLU D 4 18 ? 26.661 31.029 -6.271 1.00 40.03 250 GLU B C 1
ATOM 1489 O O . GLU D 4 18 ? 27.757 31.574 -6.428 1.00 39.99 250 GLU B O 1
ATOM 1495 N N . TYR D 4 19 ? 25.550 31.709 -6.009 1.00 39.57 251 TYR B N 1
ATOM 1496 C CA . TYR D 4 19 ? 25.616 33.158 -5.921 1.00 40.14 251 TYR B CA 1
ATOM 1497 C C . TYR D 4 19 ? 26.384 33.555 -4.673 1.00 40.12 251 TYR B C 1
ATOM 1498 O O . TYR D 4 19 ? 27.216 34.454 -4.707 1.00 40.98 251 TYR B O 1
ATOM 1507 N N . PHE D 4 20 ? 26.119 32.872 -3.571 1.00 39.69 252 PHE B N 1
ATOM 1508 C CA . PHE D 4 20 ? 26.790 33.206 -2.330 1.00 39.87 252 PHE B CA 1
ATOM 1509 C C . PHE D 4 20 ? 28.307 33.092 -2.454 1.00 40.23 252 PHE B C 1
ATOM 1510 O O . PHE D 4 20 ? 29.028 34.039 -2.151 1.00 38.27 252 PHE B O 1
ATOM 1518 N N . TYR D 4 21 ? 28.796 31.938 -2.887 1.00 40.99 253 TYR B N 1
ATOM 1519 C CA . TYR D 4 21 ? 30.235 31.785 -2.994 1.00 44.44 253 TYR B CA 1
ATOM 1520 C C . TYR D 4 21 ? 30.895 32.529 -4.137 1.00 46.01 253 TYR B C 1
ATOM 1521 O O . TYR D 4 21 ? 32.106 32.715 -4.120 1.00 49.06 253 TYR B O 1
ATOM 1530 N N . SER D 4 22 ? 30.118 32.967 -5.121 1.00 46.45 254 SER B N 1
ATOM 1531 C CA . SER D 4 22 ? 30.697 33.738 -6.214 1.00 47.61 254 SER B CA 1
ATOM 1532 C C . SER D 4 22 ? 30.780 35.206 -5.805 1.00 47.64 254 SER B C 1
ATOM 1533 O O . SER D 4 22 ? 31.290 36.039 -6.548 1.00 47.54 254 SER B O 1
ATOM 1536 N N . HIS D 4 23 ? 30.263 35.518 -4.620 1.00 46.91 255 HIS B N 1
ATOM 1537 C CA . HIS D 4 23 ? 30.309 36.879 -4.100 1.00 45.41 255 HIS B CA 1
ATOM 1538 C C . HIS D 4 23 ? 30.743 36.830 -2.647 1.00 44.40 255 HIS B C 1
ATOM 1539 O O . HIS D 4 23 ? 30.399 37.702 -1.861 1.00 45.72 255 HIS B O 1
ATOM 1546 N N . LEU D 4 24 ? 31.508 35.809 -2.297 1.00 43.45 256 LEU B N 1
ATOM 1547 C CA . LEU D 4 24 ? 31.962 35.632 -0.932 1.00 45.17 256 LEU B CA 1
ATOM 1548 C C . LEU D 4 24 ? 32.611 36.877 -0.326 1.00 46.58 256 LEU B C 1
ATOM 1549 O O . LEU D 4 24 ? 32.549 37.087 0.886 1.00 47.26 256 LEU B O 1
ATOM 1554 N N . SER D 4 25 ? 33.225 37.708 -1.159 1.00 47.97 257 SER B N 1
ATOM 1555 C CA . SER D 4 25 ? 33.872 38.918 -0.660 1.00 49.32 257 SER B CA 1
ATOM 1556 C C . SER D 4 25 ? 32.852 39.959 -0.209 1.00 49.74 257 SER B C 1
ATOM 1557 O O . SER D 4 25 ? 33.174 40.865 0.555 1.00 50.04 257 SER B O 1
ATOM 1560 N N . ASN D 4 26 ? 31.620 39.822 -0.682 1.00 49.52 258 ASN B N 1
ATOM 1561 C CA . ASN D 4 26 ? 30.569 40.768 -0.328 1.00 50.27 258 ASN B CA 1
ATOM 1562 C C . ASN D 4 26 ? 29.194 40.173 -0.666 1.00 49.46 258 ASN B C 1
ATOM 1563 O O . ASN D 4 26 ? 28.465 40.703 -1.509 1.00 50.58 258 ASN B O 1
ATOM 1568 N N . PRO D 4 27 ? 28.824 39.067 0.006 1.00 47.86 259 PRO B N 1
ATOM 1569 C CA . PRO D 4 27 ? 27.560 38.345 -0.180 1.00 46.24 259 PRO B CA 1
ATOM 1570 C C . PRO D 4 27 ? 26.287 39.108 0.222 1.00 45.30 259 PRO B C 1
ATOM 1571 O O . PRO D 4 27 ? 25.463 38.600 0.978 1.00 44.49 259 PRO B O 1
ATOM 1575 N N . TYR D 4 28 ? 26.126 40.321 -0.291 1.00 44.25 260 TYR B N 1
ATOM 1576 C CA . TYR D 4 28 ? 24.944 41.109 0.022 1.00 43.10 260 TYR B CA 1
ATOM 1577 C C . TYR D 4 28 ? 24.199 41.544 -1.232 1.00 43.67 260 TYR B C 1
ATOM 1578 O O . TYR D 4 28 ? 24.350 42.671 -1.698 1.00 45.00 260 TYR B O 1
ATOM 1587 N N . PRO D 4 29 ? 23.384 40.647 -1.805 1.00 43.88 261 PRO B N 1
ATOM 1588 C CA . PRO D 4 29 ? 22.632 40.999 -3.008 1.00 43.20 261 PRO B CA 1
ATOM 1589 C C . PRO D 4 29 ? 21.724 42.211 -2.812 1.00 44.10 261 PRO B C 1
ATOM 1590 O O . PRO D 4 29 ? 21.096 42.374 -1.766 1.00 44.00 261 PRO B O 1
ATOM 1594 N N . SER D 4 30 ? 21.667 43.057 -3.832 1.00 45.91 262 SER B N 1
ATOM 1595 C CA . SER D 4 30 ? 20.836 44.252 -3.815 1.00 46.23 262 SER B CA 1
ATOM 1596 C C . SER D 4 30 ? 19.399 43.786 -3.959 1.00 46.42 262 SER B C 1
ATOM 1597 O O . SER D 4 30 ? 19.148 42.612 -4.233 1.00 47.17 262 SER B O 1
ATOM 1600 N N . GLU D 4 31 ? 18.460 44.710 -3.794 1.00 47.18 263 GLU B N 1
ATOM 1601 C CA . GLU D 4 31 ? 17.046 44.389 -3.915 1.00 47.54 263 GLU B CA 1
ATOM 1602 C C . GLU D 4 31 ? 16.760 43.751 -5.273 1.00 47.81 263 GLU B C 1
ATOM 1603 O O . GLU D 4 31 ? 15.981 42.799 -5.367 1.00 47.72 263 GLU B O 1
ATOM 1605 N N . GLU D 4 32 ? 17.398 44.269 -6.322 1.00 48.44 264 GLU B N 1
ATOM 1606 C CA . GLU D 4 32 ? 17.194 43.732 -7.668 1.00 48.58 264 GLU B CA 1
ATOM 1607 C C . GLU D 4 32 ? 17.745 42.314 -7.771 1.00 48.01 264 GLU B C 1
ATOM 1608 O O . GLU D 4 32 ? 17.075 41.408 -8.270 1.00 48.69 264 GLU B O 1
ATOM 1610 N N . ALA D 4 33 ? 18.966 42.112 -7.296 1.00 47.60 265 ALA B N 1
ATOM 1611 C CA . ALA D 4 33 ? 19.554 40.782 -7.362 1.00 47.28 265 ALA B CA 1
ATOM 1612 C C . ALA D 4 33 ? 18.657 39.791 -6.616 1.00 46.80 265 ALA B C 1
ATOM 1613 O O . ALA D 4 33 ? 18.382 38.695 -7.110 1.00 45.49 265 ALA B O 1
ATOM 1615 N N . LYS D 4 34 ? 18.191 40.185 -5.432 1.00 47.04 266 LYS B N 1
ATOM 1616 C CA . LYS D 4 34 ? 17.320 39.319 -4.639 1.00 47.46 266 LYS B CA 1
ATOM 1617 C C . LYS D 4 34 ? 16.080 38.881 -5.403 1.00 47.18 266 LYS B C 1
ATOM 1618 O O . LYS D 4 34 ? 15.750 37.693 -5.450 1.00 47.16 266 LYS B O 1
ATOM 1624 N N . GLU D 4 35 ? 15.387 39.831 -6.008 1.00 49.07 267 GLU B N 1
ATOM 1625 C CA . GLU D 4 35 ? 14.185 39.479 -6.747 1.00 51.89 267 GLU B CA 1
ATOM 1626 C C . GLU D 4 35 ? 14.540 38.532 -7.880 1.00 51.76 267 GLU B C 1
ATOM 1627 O O . GLU D 4 35 ? 13.789 37.606 -8.175 1.00 52.70 267 GLU B O 1
ATOM 1633 N N . GLU D 4 36 ? 15.705 38.734 -8.488 1.00 51.89 268 GLU B N 1
ATOM 1634 C CA . GLU D 4 36 ? 16.126 37.864 -9.581 1.00 52.15 268 GLU B CA 1
ATOM 1635 C C . GLU D 4 36 ? 16.348 36.441 -9.071 1.00 49.84 268 GLU B C 1
ATOM 1636 O O . GLU D 4 36 ? 15.936 35.474 -9.710 1.00 49.62 268 GLU B O 1
ATOM 1642 N N . LEU D 4 37 ? 16.996 36.318 -7.915 1.00 47.68 269 LEU B N 1
ATOM 1643 C CA . LEU D 4 37 ? 17.251 35.009 -7.322 1.00 44.25 269 LEU B CA 1
ATOM 1644 C C . LEU D 4 37 ? 15.934 34.351 -6.959 1.00 43.59 269 LEU B C 1
ATOM 1645 O O . LEU D 4 37 ? 15.776 33.146 -7.109 1.00 44.33 269 LEU B O 1
ATOM 1650 N N . ALA D 4 38 ? 14.980 35.152 -6.501 1.00 44.33 270 ALA B N 1
ATOM 1651 C CA . ALA D 4 38 ? 13.670 34.623 -6.108 1.00 46.11 270 ALA B CA 1
ATOM 1652 C C . ALA D 4 38 ? 12.931 34.011 -7.292 1.00 46.43 270 ALA B C 1
ATOM 1653 O O . ALA D 4 38 ? 1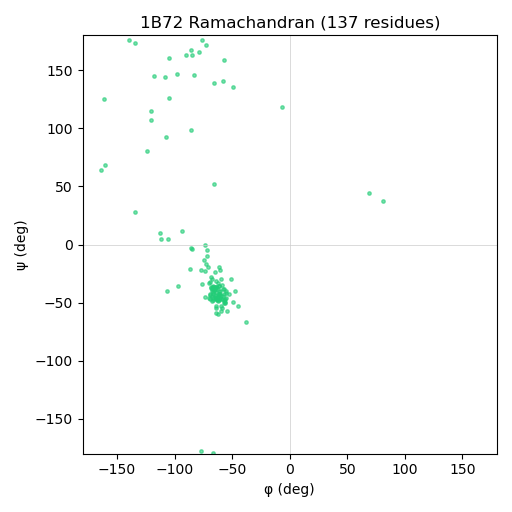2.378 32.908 -7.202 1.00 45.06 270 ALA B O 1
ATOM 1655 N N . LYS D 4 39 ? 12.927 34.737 -8.403 1.00 48.72 271 LYS B N 1
ATOM 1656 C CA . LYS D 4 39 ? 12.259 34.274 -9.611 1.00 51.24 271 LYS B CA 1
ATOM 1657 C C . LYS D 4 39 ? 12.890 32.985 -10.146 1.00 50.97 271 LYS B C 1
ATOM 1658 O O . LYS D 4 39 ? 12.189 32.100 -10.623 1.00 50.78 271 LYS B O 1
ATOM 1664 N N . LYS D 4 40 ? 14.210 32.871 -10.045 1.00 51.36 272 LYS B N 1
ATOM 1665 C CA . LYS D 4 40 ? 14.911 31.681 -10.522 1.00 52.01 272 LYS B CA 1
ATOM 1666 C C . LYS D 4 40 ? 14.779 30.480 -9.596 1.00 50.91 272 LYS B C 1
ATOM 1667 O O . LYS D 4 40 ? 14.746 29.332 -10.052 1.00 50.72 272 LYS B O 1
ATOM 1673 N N . CYS D 4 41 ? 1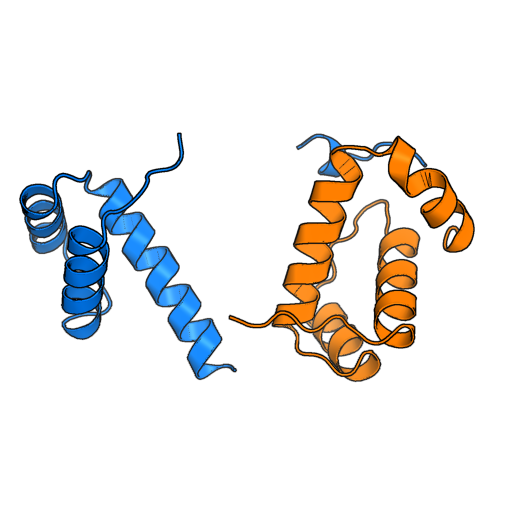4.723 30.743 -8.295 1.00 49.69 273 CYS B N 1
ATOM 1674 C CA . CYS D 4 41 ? 14.621 29.673 -7.312 1.00 47.96 273 CYS B CA 1
ATOM 1675 C C . CYS D 4 41 ? 13.192 29.252 -7.062 1.00 47.59 273 CYS B C 1
ATOM 1676 O O . CYS D 4 41 ? 12.944 28.160 -6.565 1.00 48.95 273 CYS B O 1
ATOM 1679 N N . GLY D 4 42 ? 12.247 30.124 -7.383 1.00 47.29 274 GLY B N 1
ATOM 1680 C CA . GLY D 4 42 ? 10.858 29.783 -7.154 1.00 45.63 274 GLY B CA 1
ATOM 1681 C C . GLY D 4 42 ? 10.489 30.022 -5.708 1.00 44.59 274 GLY B C 1
ATOM 1682 O O . GLY D 4 42 ? 9.745 29.247 -5.112 1.00 44.80 274 GLY B O 1
ATOM 1683 N N . ILE D 4 43 ? 11.031 31.088 -5.131 1.00 43.65 275 ILE B N 1
ATOM 1684 C CA . ILE D 4 43 ? 10.729 31.434 -3.746 1.00 42.15 275 ILE B CA 1
ATOM 1685 C C . ILE D 4 43 ? 10.581 32.936 -3.670 1.00 41.46 275 ILE B C 1
ATOM 1686 O O . ILE D 4 43 ? 10.788 33.634 -4.662 1.00 41.32 275 ILE B O 1
ATOM 1691 N N . THR D 4 44 ? 10.215 33.434 -2.496 1.00 40.78 276 THR B N 1
ATOM 1692 C CA . THR D 4 44 ? 10.004 34.863 -2.307 1.00 40.58 276 THR B CA 1
ATOM 1693 C C . THR D 4 44 ? 11.286 35.604 -1.982 1.00 40.27 276 THR B C 1
ATOM 1694 O O . THR D 4 44 ? 12.310 34.995 -1.676 1.00 39.32 276 THR B O 1
ATOM 1698 N N . VAL D 4 45 ? 11.220 36.929 -2.060 1.00 40.23 277 VAL B N 1
ATOM 1699 C CA . VAL D 4 45 ? 12.361 37.763 -1.749 1.00 40.64 277 VAL B CA 1
ATOM 1700 C C . VAL D 4 45 ? 12.692 37.582 -0.261 1.00 42.02 277 VAL B C 1
ATOM 1701 O O . VAL D 4 45 ? 13.867 37.546 0.117 1.00 41.97 277 VAL B O 1
ATOM 1705 N N . SER D 4 46 ? 11.654 37.448 0.571 1.00 41.19 278 SER B N 1
ATOM 1706 C CA . SER D 4 46 ? 11.840 37.255 2.007 1.00 41.01 278 SER B CA 1
ATOM 1707 C C . SER D 4 46 ? 12.626 35.991 2.285 1.00 40.32 278 SER B C 1
ATOM 1708 O O . SER D 4 46 ? 13.550 35.979 3.103 1.00 39.93 278 SER B O 1
ATOM 1711 N N . GLN D 4 47 ? 12.243 34.916 1.615 1.00 38.59 279 GLN B N 1
ATOM 1712 C CA . GLN D 4 47 ? 12.939 33.675 1.805 1.00 37.68 279 GLN B CA 1
ATOM 1713 C C . GLN D 4 47 ? 14.389 33.811 1.324 1.00 37.66 279 GLN B C 1
ATOM 1714 O O . GLN D 4 47 ? 15.284 33.174 1.881 1.00 37.19 279 GLN B O 1
ATOM 1720 N N . VAL D 4 48 ? 14.621 34.649 0.314 1.00 35.81 280 VAL B N 1
ATOM 1721 C CA . VAL D 4 48 ? 15.971 34.864 -0.189 1.00 36.88 280 VAL B CA 1
ATOM 1722 C C . VAL D 4 48 ? 16.777 35.631 0.855 1.00 36.79 280 VAL B C 1
ATOM 1723 O O . VAL D 4 48 ? 17.918 35.265 1.169 1.00 36.21 280 VAL B O 1
ATOM 1727 N N . SER D 4 49 ? 16.175 36.687 1.396 1.00 35.22 281 SER B N 1
ATOM 1728 C CA . SER D 4 49 ? 16.831 37.485 2.420 1.00 34.41 281 SER B CA 1
ATOM 1729 C C . SER D 4 49 ? 17.152 36.636 3.654 1.00 34.00 281 SER B C 1
ATOM 1730 O O . SER D 4 49 ? 18.218 36.783 4.244 1.00 32.95 281 SER B O 1
ATOM 1733 N N . ASN D 4 50 ? 16.246 35.742 4.045 1.00 33.28 282 ASN B N 1
ATOM 1734 C CA . ASN D 4 50 ? 16.514 34.898 5.205 1.00 32.94 282 ASN B CA 1
ATOM 1735 C C . ASN D 4 50 ? 17.636 33.901 4.929 1.00 31.73 282 ASN B C 1
ATOM 1736 O O . ASN D 4 50 ? 18.434 33.576 5.819 1.00 30.81 282 ASN B O 1
ATOM 1741 N N . TRP D 4 51 ? 17.676 33.397 3.703 1.00 30.46 283 TRP B N 1
ATOM 1742 C CA . TRP D 4 51 ? 18.680 32.420 3.340 1.00 30.17 283 TRP B CA 1
ATOM 1743 C C . TRP D 4 51 ? 20.062 33.055 3.439 1.00 29.86 283 TRP B C 1
ATOM 1744 O O . TRP D 4 51 ? 20.963 32.471 4.011 1.00 31.00 283 TRP B O 1
ATOM 1755 N N . PHE D 4 52 ? 20.213 34.258 2.893 1.00 30.69 284 PHE B N 1
ATOM 1756 C CA . PHE D 4 52 ? 21.487 34.968 2.939 1.00 31.29 284 PHE B CA 1
ATOM 1757 C C . PHE D 4 52 ? 21.874 35.402 4.347 1.00 31.92 284 PHE B C 1
ATOM 1758 O O . PHE D 4 52 ? 23.062 35.346 4.716 1.00 31.83 284 PHE B O 1
ATOM 1766 N N . GLY 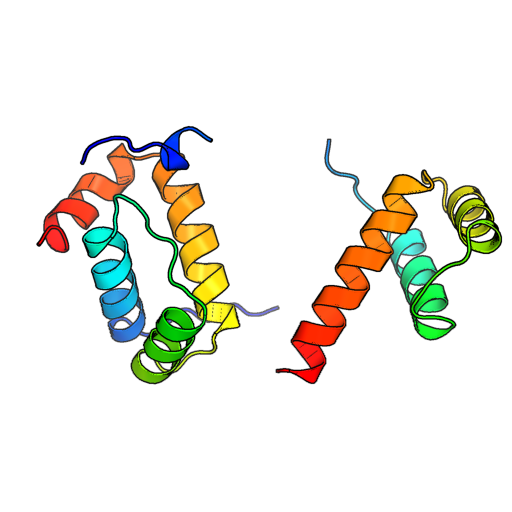D 4 53 ? 20.875 35.837 5.119 1.00 29.88 285 GLY B N 1
ATOM 1767 C CA . GLY D 4 53 ? 21.112 36.244 6.485 1.00 28.33 285 GLY B CA 1
ATOM 1768 C C . GLY D 4 53 ? 21.610 35.037 7.256 1.00 29.88 285 GLY B C 1
ATOM 1769 O O . GLY D 4 53 ? 22.615 35.130 7.967 1.00 30.51 285 GLY B O 1
ATOM 1770 N N . ASN D 4 54 ? 20.923 33.900 7.113 1.00 28.22 286 ASN B N 1
ATOM 1771 C CA . ASN D 4 54 ? 21.339 32.699 7.804 1.00 29.07 286 ASN B CA 1
ATOM 1772 C C . ASN D 4 54 ? 22.677 32.187 7.241 1.00 29.76 286 ASN B C 1
ATOM 1773 O O . ASN D 4 54 ? 23.526 31.721 7.993 1.00 29.07 286 ASN B O 1
ATOM 1778 N N . LYS D 4 55 ? 22.850 32.253 5.924 1.00 30.07 287 LYS B N 1
ATOM 1779 C CA . LYS D 4 55 ? 24.074 31.773 5.285 1.00 31.45 287 LYS B CA 1
ATOM 1780 C C . LYS D 4 55 ? 25.312 32.524 5.799 1.00 31.77 287 LYS B C 1
ATOM 1781 O O . LYS D 4 55 ? 26.276 31.914 6.254 1.00 32.06 287 LYS B O 1
ATOM 1787 N N . ARG D 4 56 ? 25.265 33.845 5.736 1.00 32.35 288 ARG B N 1
ATOM 1788 C CA . ARG D 4 56 ? 26.359 34.672 6.215 1.00 34.87 288 ARG B CA 1
ATOM 1789 C C . ARG D 4 56 ? 26.747 34.381 7.668 1.00 37.41 288 ARG B C 1
ATOM 1790 O O . ARG D 4 56 ? 27.900 34.064 7.959 1.00 37.83 288 ARG B O 1
ATOM 1798 N N . ILE D 4 57 ? 25.776 34.508 8.571 1.00 39.54 289 ILE B N 1
ATOM 1799 C CA . ILE D 4 57 ? 25.992 34.307 9.996 1.00 39.24 289 ILE B CA 1
ATOM 1800 C C . ILE D 4 57 ? 26.547 32.932 10.324 1.00 41.10 289 ILE B C 1
ATOM 1801 O O . ILE D 4 57 ? 27.493 32.807 11.099 1.00 42.03 289 ILE B O 1
ATOM 1806 N N . ARG D 4 58 ? 25.960 31.889 9.759 1.00 41.59 290 ARG B N 1
ATOM 1807 C CA . ARG D 4 58 ? 26.462 30.554 10.038 1.00 42.63 290 ARG B CA 1
ATOM 1808 C C . ARG D 4 58 ? 27.838 30.348 9.409 1.00 44.59 290 ARG B C 1
ATOM 1809 O O . ARG D 4 58 ? 28.681 29.637 9.955 1.00 44.35 290 ARG B O 1
ATOM 1817 N N . TYR D 4 59 ? 28.078 30.985 8.272 1.00 46.54 291 TYR B N 1
ATOM 1818 C CA . TYR D 4 59 ? 29.373 30.847 7.635 1.00 50.21 291 TYR B CA 1
ATOM 1819 C C . TYR D 4 59 ? 30.470 31.435 8.534 1.00 51.52 291 TYR B C 1
ATOM 1820 O O . TYR D 4 59 ? 31.386 30.726 8.943 1.00 51.46 291 TYR B O 1
ATOM 1829 N N . LYS D 4 60 ? 30.370 32.721 8.862 1.00 51.99 292 LYS B N 1
ATOM 1830 C CA . LYS D 4 60 ? 31.401 33.343 9.679 1.00 53.90 292 LYS B CA 1
ATOM 1831 C C . LYS D 4 60 ? 31.557 32.720 11.060 1.00 55.79 292 LYS B C 1
ATOM 1832 O O . LYS D 4 60 ? 32.595 32.884 11.695 1.00 56.62 292 LYS B O 1
ATOM 1838 N N . LYS D 4 61 ? 30.536 31.998 11.515 1.00 57.43 293 LYS B N 1
ATOM 1839 C CA . LYS D 4 61 ? 30.565 31.345 12.820 1.00 58.92 293 LYS B CA 1
ATOM 1840 C C . LYS D 4 61 ? 31.409 30.085 12.814 1.00 59.74 293 LYS B C 1
ATOM 1841 O O . LYS D 4 61 ? 31.859 29.620 13.866 1.00 58.85 293 LYS B O 1
ATOM 1847 N N . ASN D 4 62 ? 31.612 29.520 11.632 1.00 59.88 294 ASN B N 1
ATOM 1848 C CA . ASN D 4 62 ? 32.426 28.321 11.520 1.00 59.72 294 ASN B CA 1
ATOM 1849 C C . ASN D 4 62 ? 32.898 28.148 10.086 1.00 58.46 294 ASN B C 1
ATOM 1850 O O . ASN D 4 62 ? 32.490 27.215 9.390 1.00 57.66 294 ASN B O 1
ATOM 1855 N N . ILE D 4 63 ? 33.769 29.058 9.664 1.00 57.60 295 ILE B N 1
ATOM 1856 C CA . ILE D 4 63 ? 34.323 29.061 8.317 1.00 57.76 295 ILE B CA 1
ATOM 1857 C C . ILE D 4 63 ? 34.775 27.683 7.857 1.00 58.43 295 ILE B C 1
ATOM 1858 O O . ILE D 4 63 ? 34.371 27.210 6.796 1.00 59.13 295 ILE B O 1
ATOM 1863 N N . GLY D 4 64 ? 35.614 27.042 8.662 1.00 59.02 296 GLY B N 1
ATOM 1864 C CA . GLY D 4 64 ? 36.115 25.726 8.310 1.00 58.75 296 GLY B CA 1
ATOM 1865 C C . GLY D 4 64 ? 35.051 24.747 7.851 1.00 59.27 296 GLY B C 1
ATOM 1866 O O . GLY D 4 64 ? 35.277 23.989 6.905 1.00 58.84 296 GLY B O 1
ATOM 1867 N N . LYS D 4 65 ? 33.891 24.772 8.509 1.00 59.08 297 LYS B N 1
ATOM 1868 C CA . LYS D 4 65 ? 32.786 23.862 8.195 1.00 58.40 297 LYS B CA 1
ATOM 1869 C C . LYS D 4 65 ? 32.237 23.974 6.775 1.00 57.68 297 LYS B C 1
ATOM 1870 O O . LYS D 4 65 ? 31.628 23.033 6.276 1.00 57.13 297 LYS B O 1
ATOM 1876 N N . PHE D 4 66 ? 32.460 25.110 6.121 1.00 56.80 298 PHE B N 1
ATOM 1877 C CA . PHE D 4 66 ? 31.947 25.298 4.770 1.00 57.03 298 PHE B CA 1
ATOM 1878 C C . PHE D 4 66 ? 32.989 25.389 3.649 1.00 57.49 298 PHE B C 1
ATOM 1879 O O . PHE D 4 66 ? 32.643 25.723 2.519 1.00 56.27 298 PHE B O 1
ATOM 1887 N N . GLN D 4 67 ? 34.252 25.090 3.952 1.00 59.44 299 GLN B N 1
ATOM 1888 C CA . GLN D 4 67 ? 35.331 25.157 2.953 1.00 59.64 299 GLN B CA 1
ATOM 1889 C C . GLN D 4 67 ? 35.092 24.206 1.779 1.00 59.55 299 GLN B C 1
ATOM 1890 O O . GLN D 4 67 ? 35.246 24.582 0.615 1.00 59.12 299 GLN B O 1
ATOM 1892 N N . GLU D 4 68 ? 34.727 22.969 2.091 1.00 60.12 300 GLU B N 1
ATOM 1893 C CA . GLU D 4 68 ? 34.455 21.978 1.063 1.00 61.24 300 GLU B CA 1
ATOM 1894 C C . GLU D 4 68 ? 33.390 22.513 0.116 1.00 61.04 300 GLU B C 1
ATOM 1895 O O . GLU D 4 68 ? 33.481 22.355 -1.101 1.00 62.47 300 GLU B O 1
ATOM 1901 N N . GLU D 4 69 ? 32.379 23.154 0.690 1.00 59.50 301 GLU B N 1
ATOM 1902 C CA . GLU D 4 69 ? 31.282 23.718 -0.082 1.00 57.76 301 GLU B CA 1
ATOM 1903 C C . GLU D 4 69 ? 31.790 24.908 -0.885 1.00 57.31 301 GLU B C 1
ATOM 1904 O O . GLU D 4 69 ? 31.474 25.050 -2.066 1.00 56.18 301 GLU B O 1
ATOM 1910 N N . ALA D 4 70 ? 32.593 25.754 -0.244 1.00 57.72 302 ALA B N 1
ATOM 1911 C CA . ALA D 4 70 ? 33.155 26.930 -0.906 1.00 58.55 302 ALA B CA 1
ATOM 1912 C C . ALA D 4 70 ? 34.034 26.504 -2.081 1.00 59.16 302 ALA B C 1
ATOM 1913 O O . ALA D 4 70 ? 34.079 27.176 -3.113 1.00 58.14 302 ALA B O 1
ATOM 1915 N N . ASN D 4 71 ? 34.727 25.381 -1.916 1.00 59.86 303 ASN B N 1
ATOM 1916 C CA . ASN D 4 71 ? 35.599 24.861 -2.960 1.00 61.14 303 ASN B CA 1
ATOM 1917 C C . ASN D 4 71 ? 34.787 24.422 -4.175 1.00 61.30 303 ASN B C 1
ATOM 1918 O O . ASN D 4 71 ? 35.230 24.580 -5.312 1.00 61.61 303 ASN B O 1
ATOM 1920 N N . ILE D 4 72 ? 33.598 23.873 -3.933 1.00 61.14 304 ILE B N 1
ATOM 1921 C CA . ILE D 4 72 ? 32.730 23.426 -5.020 1.00 60.45 304 ILE B CA 1
ATOM 1922 C C . ILE D 4 72 ? 32.187 24.582 -5.860 1.00 60.40 304 ILE B C 1
ATOM 1923 O O . ILE D 4 72 ? 32.242 24.545 -7.091 1.00 60.96 304 ILE B O 1
ATOM 1928 N N . TYR D 4 73 ? 31.660 25.610 -5.205 1.00 60.36 305 TYR B N 1
ATOM 1929 C CA . TYR D 4 73 ? 31.112 26.747 -5.935 1.00 60.67 305 TYR B CA 1
ATOM 1930 C C . TYR D 4 73 ? 32.146 27.857 -6.102 1.00 62.47 305 TYR B C 1
ATOM 1931 O O . TYR D 4 73 ? 31.817 28.967 -6.517 1.00 62.33 305 TYR B O 1
ATOM 1940 N N . ALA D 4 74 ? 33.398 27.536 -5.785 1.00 65.64 306 ALA B N 1
ATOM 1941 C CA . ALA D 4 74 ? 34.511 28.482 -5.872 1.00 68.88 306 ALA B CA 1
ATOM 1942 C C . ALA D 4 74 ? 34.431 29.420 -7.074 1.00 71.03 306 ALA B C 1
ATOM 1943 O O . ALA D 4 74 ? 34.260 30.630 -6.914 1.00 72.17 306 ALA B O 1
ATOM 1945 N N . ALA D 4 75 ? 34.568 28.866 -8.274 1.00 72.30 307 ALA B N 1
ATOM 1946 C CA . ALA D 4 75 ? 34.508 29.672 -9.488 1.00 74.15 307 ALA B CA 1
ATOM 1947 C C . ALA D 4 75 ? 33.109 30.247 -9.669 1.00 75.26 307 ALA B C 1
ATOM 1948 O O . ALA D 4 75 ? 32.922 31.413 -9.271 1.00 76.01 307 ALA B O 1
#

Secondary structure (DSSP, 8-state):
----GGGG-------HHHHHHHHHHHTT-SS--HHHHHHHHHHHT--HHHHHHHHHHHHHHHHHHHT-/-------HHHHHHHHHHHHTTTTS----HHHHHHHHHHHTS-HHHHHHHHHHHHHHHHH-GGGGHHHHHHS--

Sequence (141 aa):
ARTFDWMKVLRTNFTTRQLTELEKEFHFNKYLSRARRVEIAATLELNETQVKIWFQNRRMKQKKRERERKRRNFNKQATEILNEYFYSHLSNPYPSEEAKEELAKKCGITVSQVSNWFGNKRIRYKKNIGKFQEEANIYAA

Radius of gyration: 19.78 Å; Cα contacts (8 Å, |Δi|>4): 75; chains: 2; bounding box: 45×39×44 Å

Foldseek 3Di:
DDCDDVNVDPDDDADPVLVVLLVVVCVVPLDDDPVVLVVSCVVRVHDSVVSRVVSVVVVVVVVVVVVD/DDDDDFDPVLVVLLLLQCLVVVVPNDDDLVVLCVSCVRRVHDSVVSVVCSVVVVVVCVVCVPVCVVVSVVSVD

Nearest PDB structures (foldseek):
  1b72-assembly1_A  TM=1.015E+00  e=2.597E-10  Homo sapiens
  2r5y-assembly1_A  TM=9.480E-01  e=1.375E-06  Drosophila melanogaster
  2r5z-assembly1_A  TM=9.677E-01  e=2.500E-06  Drosophila melanogaster
  1puf-assembly1_A  TM=8.905E-01  e=1.079E-05  Mus musculus
  1p7j-assembly1_A  TM=9.499E-01  e=6.492E-05  Drosophila melanogaster